Protein AF-A0A357LDL5-F1 (afdb_monomer_lite)

Secondary structure (DSSP, 8-state):
-HHHHHHHHHS-EE-TTSPEE-TTSHHHHHHHHHHHHHHIIIIIIHHHHHHHHHHHHHHHHHHHHHHHT-

pLDDT: mean 94.42, std 3.4, range [74.12, 97.75]

Radius of gyration: 22.02 Å; chains: 1; bounding box: 44×19×61 Å

Sequence (70 aa):
AWDNAKKLIEEGFTDATGKLHKKGSDAHKAAVTGDTVGDPYKDTAGPAVNPMIKITNIVALLMLAVLASL

Structure (mmCIF, N/CA/C/O backbone):
data_AF-A0A357LDL5-F1
#
_entry.id   AF-A0A357LDL5-F1
#
loop_
_atom_site.group_PDB
_atom_site.id
_atom_site.type_symbol
_atom_site.label_atom_id
_atom_site.label_alt_id
_atom_site.label_comp_id
_atom_site.label_asym_id
_atom_site.label_entity_id
_atom_site.label_seq_id
_atom_site.pdbx_PDB_ins_code
_atom_site.Cartn_x
_atom_site.Cartn_y
_atom_site.Cartn_z
_atom_site.occupancy
_atom_site.B_iso_or_equiv
_atom_site.auth_seq_id
_atom_site.auth_comp_id
_atom_site.auth_asym_id
_atom_site.auth_atom_id
_atom_site.pdbx_PDB_model_num
ATOM 1 N N . ALA A 1 1 ? 0.248 8.143 5.669 1.00 92.12 1 ALA A N 1
ATOM 2 C CA . ALA A 1 1 ? -0.744 8.947 6.418 1.00 92.12 1 ALA A CA 1
ATOM 3 C C . ALA A 1 1 ? -1.873 8.069 6.951 1.00 92.12 1 ALA A C 1
ATOM 5 O O . ALA A 1 1 ? -2.042 8.025 8.162 1.00 92.12 1 ALA A O 1
ATOM 6 N N . TRP A 1 2 ? -2.586 7.335 6.088 1.00 93.31 2 TRP A N 1
ATOM 7 C CA . TRP A 1 2 ? -3.675 6.446 6.518 1.00 93.31 2 TRP A CA 1
ATOM 8 C C . TRP A 1 2 ? -3.249 5.358 7.517 1.00 93.31 2 TRP A C 1
ATOM 10 O O . TRP A 1 2 ? -3.943 5.192 8.515 1.00 93.31 2 TRP A O 1
ATOM 20 N N . ASP A 1 3 ? -2.070 4.742 7.359 1.00 94.62 3 ASP A N 1
ATOM 21 C CA . ASP A 1 3 ? -1.532 3.802 8.366 1.00 94.62 3 ASP A CA 1
ATOM 22 C C . ASP A 1 3 ? -1.404 4.427 9.763 1.00 94.62 3 ASP A C 1
ATOM 24 O O . ASP A 1 3 ? -1.828 3.850 10.761 1.00 94.62 3 ASP A O 1
ATOM 28 N N . ASN A 1 4 ? -0.876 5.652 9.840 1.00 95.62 4 ASN A N 1
ATOM 29 C CA . ASN A 1 4 ? -0.711 6.351 11.116 1.00 95.62 4 ASN A CA 1
ATOM 30 C C . ASN A 1 4 ? -2.065 6.746 11.719 1.00 95.62 4 ASN A C 1
ATOM 32 O O . ASN A 1 4 ? -2.230 6.685 12.931 1.00 95.62 4 ASN A O 1
ATOM 36 N N . ALA A 1 5 ? -3.046 7.109 10.888 1.00 94.06 5 ALA A N 1
ATOM 37 C CA . ALA A 1 5 ? -4.404 7.381 11.355 1.00 94.06 5 ALA A CA 1
ATOM 38 C C . ALA A 1 5 ? -5.084 6.116 11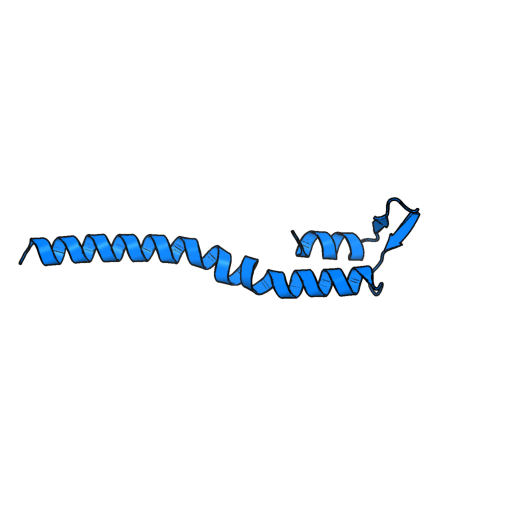.913 1.00 94.06 5 ALA A C 1
ATOM 40 O O . ALA A 1 5 ? -5.744 6.182 12.948 1.00 94.06 5 ALA A O 1
ATOM 41 N N . LYS A 1 6 ? -4.883 4.953 11.279 1.00 95.75 6 LYS A N 1
ATOM 42 C CA . LYS A 1 6 ? -5.338 3.655 11.799 1.00 95.75 6 LYS A CA 1
ATOM 43 C C . LYS A 1 6 ? -4.676 3.342 13.145 1.00 95.75 6 LYS A C 1
ATOM 45 O O . LYS A 1 6 ? -5.392 3.047 14.098 1.00 95.75 6 LYS A O 1
ATOM 50 N N . LYS A 1 7 ? -3.347 3.478 13.245 1.00 95.50 7 LYS A N 1
ATOM 51 C CA . LYS A 1 7 ? -2.584 3.242 14.487 1.00 95.50 7 LYS A CA 1
ATOM 52 C C . LYS A 1 7 ? -3.037 4.144 15.636 1.00 95.50 7 LYS A C 1
ATOM 54 O O . LYS A 1 7 ? -3.270 3.650 16.732 1.00 95.50 7 LYS A O 1
ATOM 59 N N . LEU A 1 8 ? -3.284 5.426 15.363 1.00 94.62 8 LEU A N 1
ATOM 60 C CA . LEU A 1 8 ? -3.811 6.374 16.350 1.00 94.62 8 LEU A CA 1
ATOM 61 C C . LEU A 1 8 ? -5.145 5.901 16.959 1.00 94.62 8 LEU A C 1
ATOM 63 O O . LEU A 1 8 ? -5.360 6.008 18.162 1.00 94.62 8 LEU A O 1
ATOM 67 N N . ILE A 1 9 ? -6.045 5.350 16.139 1.00 94.56 9 ILE A N 1
ATOM 68 C CA . ILE A 1 9 ? -7.329 4.811 16.616 1.00 94.56 9 ILE A CA 1
ATOM 69 C C . ILE A 1 9 ? -7.135 3.485 17.368 1.00 94.56 9 ILE A C 1
ATOM 71 O O . ILE A 1 9 ? -7.882 3.184 18.300 1.00 94.56 9 ILE A O 1
ATOM 75 N N . GLU A 1 10 ? -6.145 2.677 16.991 1.00 94.06 10 GLU A N 1
ATOM 76 C CA . GLU A 1 10 ? -5.807 1.432 17.691 1.00 94.06 10 GLU A CA 1
ATOM 77 C C . GLU A 1 10 ? -5.234 1.679 19.092 1.00 94.06 10 GLU A C 1
ATOM 79 O O . GLU A 1 10 ? -5.516 0.896 19.999 1.00 94.06 10 GLU A O 1
ATOM 84 N N . GLU A 1 11 ? -4.510 2.783 19.276 1.00 95.19 11 GLU A N 1
ATOM 85 C CA . GLU A 1 11 ? -3.953 3.240 20.558 1.00 95.19 11 GLU A CA 1
ATOM 86 C C . GLU A 1 11 ? -4.998 3.890 21.484 1.00 95.19 11 GLU A C 1
ATOM 88 O O . GLU A 1 11 ? -4.749 4.060 22.676 1.00 95.19 11 GLU A O 1
ATOM 93 N N . GLY A 1 12 ? -6.196 4.183 20.969 1.00 90.44 12 GLY A N 1
ATOM 94 C CA . GLY A 1 12 ? -7.269 4.833 21.71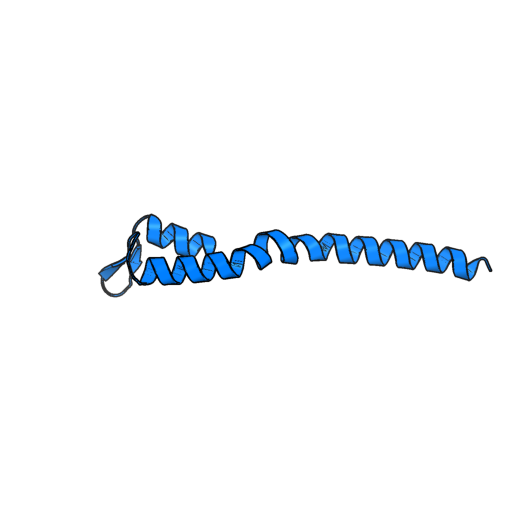5 1.00 90.44 12 GLY A CA 1
ATOM 95 C C . GLY A 1 12 ? -7.225 6.349 21.549 1.00 90.44 12 GLY A C 1
ATOM 96 O O . GLY A 1 12 ? -6.498 7.055 22.242 1.00 90.44 12 GLY A O 1
ATOM 97 N N . PHE A 1 13 ? -8.060 6.856 20.646 1.00 92.50 13 PHE A N 1
ATOM 98 C CA . PHE A 1 13 ? -8.142 8.269 20.293 1.00 92.50 13 PHE A CA 1
ATOM 99 C C . PHE A 1 13 ? -9.469 8.866 20.753 1.00 92.50 13 PHE A C 1
ATOM 101 O O . PHE A 1 13 ? -10.531 8.407 20.337 1.00 92.50 13 PHE A O 1
ATOM 108 N N . THR A 1 14 ? -9.428 9.917 21.568 1.00 93.50 14 THR A N 1
ATOM 109 C CA . THR A 1 14 ? -10.626 10.690 21.920 1.00 93.50 14 THR A CA 1
ATOM 110 C C . THR A 1 14 ? -10.770 11.858 20.957 1.00 93.50 14 THR A C 1
ATOM 112 O O . THR A 1 14 ? -9.861 12.678 20.837 1.00 93.50 14 THR A O 1
ATOM 115 N N . ASP A 1 15 ? -11.903 11.937 20.263 1.00 90.25 15 ASP A N 1
ATOM 116 C CA . ASP A 1 15 ? -12.159 13.037 19.337 1.00 90.25 15 ASP A CA 1
ATOM 117 C C . ASP A 1 15 ? -12.541 14.343 20.054 1.00 90.25 15 ASP A C 1
ATOM 119 O O . ASP A 1 15 ? -12.741 14.395 21.269 1.00 90.25 15 ASP A O 1
ATOM 123 N N . ALA A 1 16 ? -12.683 15.419 19.278 1.00 91.25 16 ALA A N 1
ATOM 124 C CA . ALA A 1 16 ? -13.052 16.740 19.786 1.00 91.25 16 ALA A CA 1
ATOM 125 C C . ALA A 1 16 ? -14.438 16.793 20.465 1.00 91.25 16 ALA A C 1
ATOM 127 O O . ALA A 1 16 ? -14.744 17.765 21.151 1.00 91.25 16 ALA A O 1
ATOM 128 N N . THR A 1 17 ? -15.274 15.767 20.285 1.00 90.81 17 THR A N 1
ATOM 129 C CA . THR A 1 17 ? -16.590 15.643 20.930 1.00 90.81 17 THR A CA 1
ATOM 130 C C . THR A 1 17 ? -16.538 14.832 22.228 1.00 90.81 17 THR A C 1
ATOM 132 O O . TH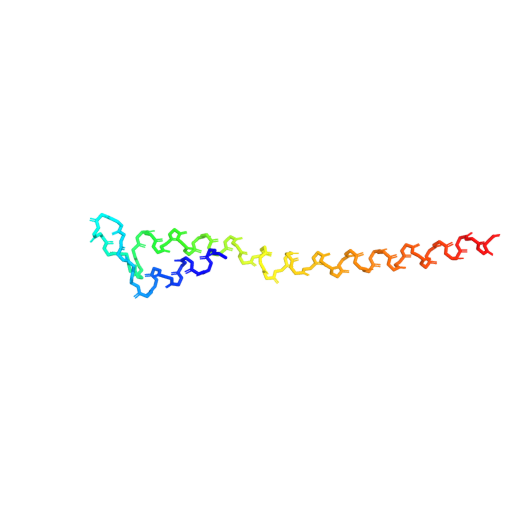R A 1 17 ? -17.561 14.651 22.883 1.00 90.81 17 THR A O 1
ATOM 135 N N . GLY A 1 18 ? -15.353 14.352 22.622 1.00 89.88 18 GLY A N 1
ATOM 136 C CA . GLY A 1 18 ? -15.155 13.516 23.804 1.00 89.88 18 GLY A CA 1
ATOM 137 C C . GLY A 1 18 ? -15.436 12.030 23.563 1.00 89.88 18 GLY A C 1
ATOM 138 O O . GLY A 1 18 ? -15.445 11.250 24.517 1.00 89.88 18 GLY A O 1
ATOM 139 N N . LYS A 1 19 ? -15.662 11.602 22.314 1.00 91.06 19 LYS A N 1
ATOM 140 C CA . LYS A 1 19 ? -15.920 10.196 21.993 1.00 91.06 19 LYS A CA 1
ATOM 141 C C . LYS A 1 19 ? -14.606 9.438 21.848 1.00 91.06 19 LYS A C 1
ATOM 143 O O . LYS A 1 19 ? -13.761 9.784 21.025 1.00 91.06 19 LYS A O 1
ATOM 148 N N . LEU A 1 20 ? -14.473 8.357 22.615 1.00 92.44 20 LEU A N 1
ATOM 149 C CA . LEU A 1 20 ? -13.349 7.434 22.505 1.00 92.44 20 LEU A CA 1
ATOM 150 C C . LEU A 1 20 ? -13.529 6.509 21.295 1.00 92.44 20 LEU A C 1
ATOM 152 O O . LEU A 1 20 ? -14.433 5.668 21.250 1.00 92.44 20 LEU A O 1
ATOM 156 N N . HIS A 1 21 ? -12.615 6.621 20.343 1.00 92.69 21 HIS A N 1
ATOM 157 C CA . HIS A 1 21 ? -12.427 5.697 19.239 1.00 92.69 21 HIS A CA 1
ATOM 158 C C . HIS A 1 21 ? -11.328 4.714 19.605 1.00 92.69 21 HIS A C 1
ATOM 160 O O . HIS A 1 21 ? -10.222 5.097 19.968 1.00 92.69 21 HIS A O 1
ATOM 166 N N . LYS A 1 22 ? -11.649 3.430 19.514 1.00 93.88 22 LYS A N 1
ATOM 167 C CA . LYS A 1 22 ? -10.736 2.335 19.828 1.00 93.88 22 LYS A CA 1
ATOM 168 C C . LYS A 1 22 ? -10.851 1.245 18.779 1.00 93.88 22 LYS A C 1
ATOM 170 O O . LYS A 1 22 ? -11.795 1.238 17.984 1.00 93.88 22 LYS A O 1
ATOM 175 N N . LYS A 1 23 ? -9.942 0.278 18.833 1.00 94.50 23 LYS A N 1
ATOM 176 C CA . LYS A 1 23 ? -9.990 -0.929 18.005 1.00 94.50 23 LYS A CA 1
ATOM 177 C C . LYS A 1 23 ? -11.389 -1.568 18.005 1.00 94.50 23 LYS A C 1
ATOM 179 O O . LYS A 1 23 ? -11.992 -1.770 19.060 1.00 94.50 23 LYS A O 1
ATOM 184 N N . GLY A 1 24 ? -11.899 -1.874 16.814 1.00 92.31 24 GLY A N 1
ATOM 185 C CA . GLY A 1 24 ? -13.229 -2.448 16.598 1.00 92.31 24 GLY A CA 1
ATOM 186 C C . GLY A 1 24 ? -14.377 -1.437 16.476 1.00 92.31 24 GLY A C 1
ATOM 187 O O . GLY A 1 24 ? -15.486 -1.850 16.140 1.00 92.31 24 GLY A O 1
ATOM 188 N N . SER A 1 25 ? -14.139 -0.138 16.701 1.00 93.25 25 SER A N 1
ATOM 189 C CA . SER A 1 25 ? -15.131 0.910 16.422 1.00 93.25 25 SER A CA 1
ATOM 190 C C . SER A 1 25 ? -15.366 1.087 14.916 1.00 93.25 25 SER A C 1
ATOM 192 O O . SER A 1 25 ? -14.561 0.659 14.086 1.00 93.25 25 SER A O 1
ATOM 194 N N . ASP A 1 26 ? -16.445 1.774 14.540 1.00 94.56 26 ASP A N 1
ATOM 195 C CA . ASP A 1 26 ? -16.701 2.084 13.127 1.00 94.56 26 ASP A CA 1
ATOM 196 C C . ASP A 1 26 ? -15.619 2.996 12.528 1.00 94.56 26 ASP A C 1
ATOM 198 O O . ASP A 1 26 ? -15.224 2.816 11.376 1.00 94.56 26 ASP A O 1
ATOM 202 N N . ALA A 1 27 ? -15.058 3.906 13.334 1.00 92.69 27 ALA A N 1
ATOM 203 C CA . ALA A 1 27 ? -13.917 4.724 12.929 1.00 92.69 27 ALA A CA 1
ATOM 204 C C . ALA A 1 27 ? -12.667 3.869 12.662 1.00 92.69 27 ALA A C 1
ATOM 206 O O . ALA A 1 27 ? -11.948 4.117 11.695 1.00 92.69 27 ALA A O 1
ATOM 207 N N . HIS A 1 28 ? -12.432 2.823 13.465 1.00 95.88 28 HIS A N 1
ATOM 208 C CA . HIS A 1 28 ? -11.332 1.882 13.234 1.00 95.88 28 HIS A CA 1
ATOM 209 C C . HIS A 1 28 ? -11.513 1.131 11.913 1.00 95.88 28 HIS A C 1
ATOM 211 O O . HIS A 1 28 ? -10.585 1.093 11.113 1.00 95.88 28 HIS A O 1
ATOM 217 N N . LYS A 1 29 ? -12.713 0.612 11.625 1.00 95.75 29 LYS A N 1
ATOM 218 C CA . LYS A 1 29 ? -13.002 -0.078 10.352 1.00 95.75 29 LYS A CA 1
ATOM 219 C C . LYS A 1 29 ? -12.806 0.831 9.133 1.00 95.75 29 LYS A C 1
ATOM 221 O O . LYS A 1 29 ? -12.243 0.400 8.125 1.00 95.75 29 LYS A O 1
ATOM 226 N N . ALA A 1 30 ? -13.231 2.091 9.230 1.00 95.31 30 ALA A N 1
ATOM 227 C CA . ALA A 1 30 ? -13.015 3.076 8.174 1.00 95.31 30 ALA A CA 1
ATOM 228 C C . ALA A 1 30 ? -11.518 3.364 7.962 1.00 95.31 30 ALA A C 1
ATOM 230 O O . ALA A 1 30 ? -11.047 3.378 6.825 1.00 95.31 30 ALA A O 1
ATOM 231 N N . ALA A 1 31 ? -10.749 3.522 9.043 1.00 95.56 31 ALA A N 1
ATOM 232 C CA . ALA A 1 31 ? -9.307 3.747 8.963 1.00 95.56 31 ALA A CA 1
ATOM 233 C C . ALA A 1 31 ? -8.540 2.530 8.422 1.00 95.56 31 ALA A C 1
ATOM 235 O O . ALA A 1 31 ? -7.610 2.706 7.640 1.00 95.56 31 ALA A O 1
ATOM 236 N N . VAL A 1 32 ? -8.963 1.308 8.768 1.00 97.12 32 VAL A N 1
ATOM 237 C CA . VAL A 1 32 ? -8.434 0.067 8.176 1.00 97.12 32 VAL A CA 1
ATOM 238 C C . VAL A 1 32 ? -8.663 0.060 6.668 1.00 97.12 32 VAL A C 1
ATOM 240 O O . VAL A 1 32 ? -7.726 -0.185 5.921 1.00 97.12 32 VAL A O 1
ATOM 243 N N . THR A 1 33 ? -9.870 0.407 6.212 1.00 97.06 33 THR A N 1
ATOM 244 C CA . THR A 1 33 ? -10.172 0.4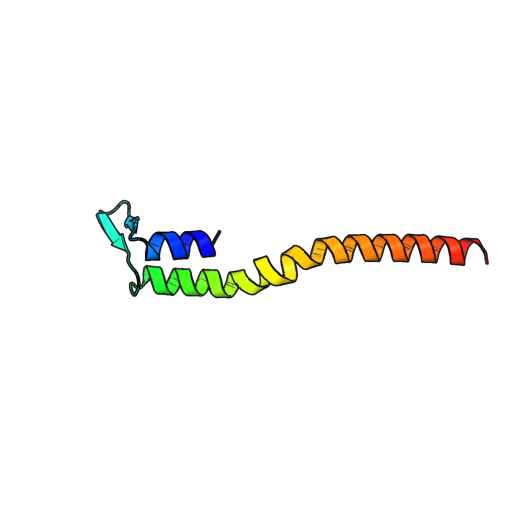86 4.773 1.00 97.06 33 THR A CA 1
ATOM 245 C C . THR A 1 33 ? -9.268 1.503 4.069 1.00 97.06 33 THR A C 1
ATOM 247 O O . THR A 1 33 ? -8.718 1.209 3.011 1.00 97.06 33 THR A O 1
ATOM 250 N N . GLY A 1 34 ? -9.068 2.681 4.669 1.00 96.31 34 GLY A N 1
ATOM 251 C CA . GLY A 1 34 ? -8.162 3.700 4.133 1.00 96.31 34 GLY A CA 1
ATOM 252 C C . GLY A 1 34 ? -6.704 3.238 4.059 1.00 96.31 34 GLY A C 1
ATOM 253 O O . GLY A 1 34 ? -6.021 3.527 3.080 1.00 96.31 34 GLY A O 1
ATOM 254 N N . ASP A 1 35 ? -6.227 2.497 5.059 1.00 96.94 35 ASP A N 1
ATOM 255 C CA . ASP A 1 35 ? -4.875 1.938 5.042 1.00 96.94 35 ASP A CA 1
ATOM 256 C C . ASP A 1 35 ? -4.719 0.837 3.987 1.00 96.94 35 ASP A C 1
ATOM 258 O O . ASP A 1 35 ? -3.795 0.908 3.187 1.00 96.94 35 ASP A O 1
ATOM 262 N N . THR A 1 36 ? -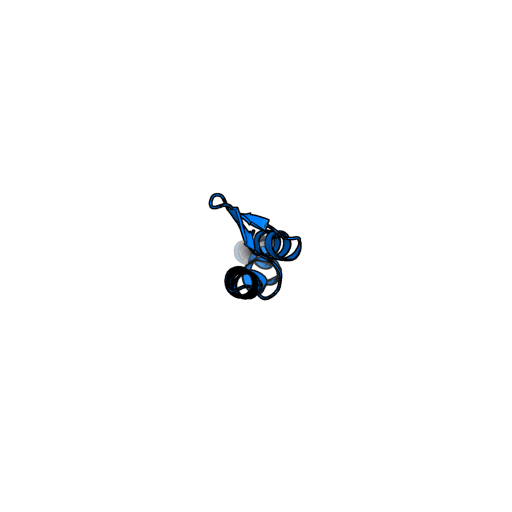5.686 -0.080 3.870 1.00 96.38 36 THR A N 1
ATOM 263 C CA . THR A 1 36 ? -5.681 -1.129 2.833 1.00 96.38 36 THR A CA 1
ATOM 264 C C . THR A 1 36 ? -5.687 -0.549 1.419 1.00 96.38 36 THR A C 1
ATOM 266 O O . THR A 1 36 ? -5.004 -1.061 0.536 1.00 96.38 36 THR A O 1
ATOM 269 N N . VAL A 1 37 ? -6.429 0.539 1.186 1.00 95.75 37 VAL A N 1
ATOM 270 C CA . VAL A 1 37 ? -6.367 1.264 -0.093 1.00 95.75 37 VAL A CA 1
ATOM 271 C C . VAL A 1 37 ? -5.002 1.927 -0.277 1.00 95.75 37 VAL A C 1
ATOM 273 O O . VAL A 1 37 ? -4.501 1.977 -1.394 1.00 95.75 37 VAL A O 1
ATOM 276 N N . GLY A 1 38 ? -4.391 2.433 0.795 1.00 96.19 38 GLY A N 1
ATOM 277 C CA . GLY A 1 38 ? -3.092 3.100 0.770 1.00 96.19 38 GLY A CA 1
ATOM 278 C C . GLY A 1 38 ? -1.886 2.174 0.592 1.00 96.19 38 GLY A C 1
ATOM 279 O O . GLY A 1 38 ? -0.875 2.638 0.063 1.00 96.19 38 GLY A O 1
ATOM 280 N N . ASP A 1 39 ? -1.976 0.903 0.994 1.00 96.75 39 ASP A N 1
ATOM 281 C CA . ASP A 1 39 ? -0.858 -0.053 0.982 1.00 96.75 39 ASP A CA 1
ATOM 282 C C . ASP A 1 39 ? -0.234 -0.220 -0.419 1.00 96.75 39 ASP A C 1
ATOM 284 O O . ASP A 1 39 ? 0.970 0.015 -0.568 1.00 96.75 39 ASP A O 1
ATOM 288 N N . PRO A 1 40 ? -1.004 -0.479 -1.500 1.00 96.94 40 PRO A N 1
ATOM 289 C CA . PRO A 1 40 ? -0.426 -0.563 -2.842 1.00 96.94 40 PRO A CA 1
ATOM 290 C C . PRO A 1 40 ? 0.246 0.740 -3.292 1.00 96.94 40 PRO A C 1
ATOM 292 O O . PRO A 1 40 ? 1.255 0.706 -3.997 1.00 96.94 40 PRO A O 1
ATOM 295 N N . TYR A 1 41 ? -0.280 1.899 -2.885 1.00 93.44 41 TYR A N 1
ATOM 296 C CA . TYR A 1 41 ? 0.282 3.193 -3.273 1.00 93.44 41 TYR A CA 1
ATOM 297 C C . TYR A 1 41 ? 1.575 3.512 -2.528 1.00 93.44 41 TYR A C 1
ATOM 299 O O . TYR A 1 41 ? 2.519 3.991 -3.153 1.00 93.44 41 TYR A O 1
ATOM 307 N N . LYS A 1 42 ? 1.634 3.271 -1.214 1.00 93.56 42 LYS A N 1
ATOM 308 C CA . LYS A 1 42 ? 2.796 3.641 -0.394 1.00 93.56 42 LYS A CA 1
ATOM 309 C C . LYS A 1 42 ? 3.926 2.608 -0.461 1.00 93.56 42 LYS A C 1
ATOM 311 O O . LYS A 1 42 ? 5.079 3.018 -0.400 1.00 93.56 42 LYS A O 1
ATOM 316 N N . ASP A 1 43 ? 3.613 1.321 -0.633 1.00 94.25 43 ASP A N 1
ATOM 317 C CA . ASP A 1 43 ? 4.611 0.243 -0.546 1.00 94.25 43 ASP A CA 1
ATOM 318 C C . ASP A 1 43 ? 5.014 -0.321 -1.913 1.00 94.25 43 ASP A C 1
ATOM 320 O O . ASP A 1 43 ? 6.112 -0.851 -2.061 1.00 94.25 43 ASP A O 1
ATOM 324 N N . THR A 1 44 ? 4.155 -0.197 -2.933 1.00 92.94 44 THR A N 1
ATOM 325 C CA . THR A 1 44 ? 4.424 -0.752 -4.271 1.00 92.94 44 THR A CA 1
ATOM 326 C C . THR A 1 44 ? 4.597 0.344 -5.316 1.00 92.94 44 THR A C 1
ATOM 328 O O . THR A 1 44 ? 5.708 0.590 -5.783 1.00 92.94 44 THR A O 1
ATOM 331 N N . ALA A 1 45 ? 3.515 1.030 -5.688 1.00 94.12 45 ALA A N 1
ATOM 332 C CA . ALA A 1 45 ? 3.519 1.950 -6.821 1.00 94.12 45 ALA A CA 1
ATOM 333 C C . ALA A 1 45 ? 4.382 3.191 -6.556 1.00 94.12 45 ALA A C 1
ATOM 335 O O . ALA A 1 45 ? 5.227 3.534 -7.378 1.00 94.12 45 ALA A O 1
ATOM 336 N N . GLY A 1 46 ? 4.216 3.839 -5.401 1.00 94.94 46 GLY A N 1
ATOM 337 C CA . GLY A 1 46 ? 4.947 5.054 -5.038 1.00 94.94 46 GLY A CA 1
ATOM 338 C C . GLY A 1 46 ? 6.467 4.864 -5.069 1.00 94.94 46 GLY A C 1
ATOM 339 O O . GLY A 1 46 ? 7.140 5.564 -5.832 1.00 94.94 46 GLY A O 1
ATOM 340 N N . PRO A 1 47 ? 7.027 3.895 -4.318 1.00 95.69 47 PRO A N 1
ATOM 341 C CA . PRO A 1 47 ? 8.460 3.619 -4.345 1.00 95.69 47 PRO A CA 1
ATOM 342 C C . PRO A 1 47 ? 8.977 3.187 -5.724 1.00 95.69 47 PRO A C 1
ATOM 344 O O . PRO A 1 47 ? 10.112 3.521 -6.064 1.00 95.69 47 PRO A O 1
ATOM 347 N N . ALA A 1 48 ? 8.163 2.499 -6.539 1.00 95.62 48 ALA A N 1
ATOM 348 C CA . ALA A 1 48 ? 8.554 2.007 -7.864 1.00 95.62 48 ALA A CA 1
ATOM 349 C C . ALA A 1 48 ? 8.693 3.103 -8.938 1.00 95.62 48 ALA A C 1
ATOM 351 O O . ALA A 1 48 ? 9.433 2.920 -9.907 1.00 95.62 48 ALA A O 1
ATOM 352 N N . VAL A 1 49 ? 8.047 4.263 -8.778 1.00 96.81 49 VAL A N 1
ATOM 353 C CA . VAL A 1 49 ? 8.124 5.355 -9.768 1.00 96.81 49 VAL A CA 1
ATOM 354 C C . VAL A 1 49 ? 9.537 5.945 -9.869 1.00 96.81 49 VAL A C 1
ATOM 356 O O . VAL A 1 49 ? 10.021 6.216 -10.966 1.00 96.81 49 VAL A O 1
ATOM 359 N N . ASN A 1 50 ? 10.247 6.098 -8.750 1.00 94.88 50 ASN A N 1
ATOM 360 C CA . ASN A 1 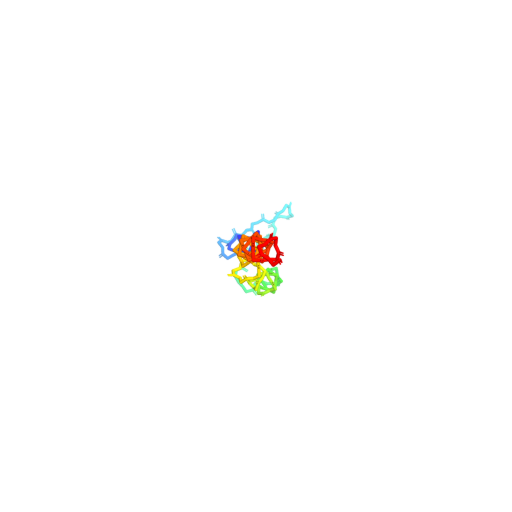50 ? 11.604 6.657 -8.746 1.00 94.88 50 ASN A CA 1
ATOM 361 C C . ASN A 1 50 ? 12.623 5.825 -9.563 1.00 94.88 50 ASN A C 1
ATOM 363 O O . ASN A 1 50 ? 13.291 6.390 -10.433 1.00 94.88 50 ASN A O 1
ATOM 367 N N . PRO A 1 51 ? 12.770 4.502 -9.348 1.00 96.38 51 PRO A N 1
ATOM 368 C CA . PRO A 1 51 ? 13.647 3.686 -10.178 1.00 96.38 51 PRO A CA 1
ATOM 369 C C . PRO A 1 51 ? 13.153 3.587 -11.626 1.00 96.38 51 PRO A C 1
ATOM 371 O O . PRO A 1 51 ? 13.988 3.625 -12.526 1.00 96.38 51 PRO A O 1
ATOM 374 N N . MET A 1 52 ? 11.838 3.543 -11.877 1.00 96.88 52 MET A N 1
ATOM 375 C CA . MET A 1 52 ? 11.293 3.544 -13.243 1.00 96.88 52 MET A CA 1
ATOM 376 C C . MET A 1 52 ? 11.799 4.750 -14.048 1.00 96.88 52 MET A C 1
ATOM 378 O O . MET A 1 52 ? 12.324 4.577 -15.150 1.00 96.88 52 MET A O 1
ATOM 382 N N . ILE A 1 53 ? 11.709 5.960 -13.486 1.00 97.62 53 ILE A N 1
ATOM 383 C CA . ILE A 1 53 ? 12.181 7.189 -14.142 1.00 97.62 53 ILE A CA 1
ATOM 384 C C . ILE A 1 53 ? 13.693 7.126 -14.387 1.00 97.62 53 ILE A C 1
ATOM 386 O O . ILE A 1 53 ? 14.158 7.409 -15.491 1.00 97.62 53 ILE A O 1
ATOM 390 N N . LYS A 1 54 ? 14.475 6.718 -13.379 1.00 96.50 54 LYS A N 1
ATOM 391 C CA . LYS A 1 54 ? 15.940 6.637 -13.496 1.00 96.50 54 LYS A CA 1
ATOM 392 C C . LYS A 1 54 ? 16.380 5.677 -14.597 1.00 96.50 54 LYS A C 1
ATOM 394 O O . LYS A 1 54 ? 17.225 6.036 -15.411 1.00 96.50 54 LYS A O 1
ATOM 399 N N . ILE A 1 55 ? 15.801 4.480 -14.635 1.00 97.31 55 ILE A N 1
ATOM 400 C CA . ILE A 1 55 ? 16.144 3.467 -15.636 1.00 97.31 55 ILE A CA 1
ATOM 401 C C . ILE A 1 55 ? 15.705 3.916 -17.029 1.00 97.31 55 ILE A C 1
ATOM 403 O O . ILE A 1 55 ? 16.493 3.808 -17.965 1.00 97.31 55 ILE A O 1
ATOM 407 N N . THR A 1 56 ? 14.508 4.494 -17.163 1.00 97.75 56 THR A N 1
ATOM 408 C CA . THR A 1 56 ? 14.027 5.027 -18.448 1.00 97.75 56 THR A CA 1
ATOM 409 C C . THR A 1 56 ? 14.982 6.089 -18.999 1.00 97.75 56 THR A C 1
ATOM 411 O O . THR A 1 56 ? 15.355 6.026 -20.168 1.00 97.75 56 THR A O 1
ATOM 414 N N . ASN A 1 57 ? 15.460 7.008 -18.152 1.00 97.69 57 ASN A N 1
ATOM 415 C CA . ASN A 1 57 ? 16.430 8.028 -18.557 1.00 97.69 57 ASN A CA 1
ATOM 416 C C . ASN A 1 57 ? 17.773 7.421 -18.990 1.00 97.69 57 ASN A C 1
ATOM 418 O O . ASN A 1 57 ? 18.338 7.844 -19.995 1.00 97.69 57 ASN A O 1
ATOM 422 N N . ILE A 1 58 ? 18.279 6.417 -18.266 1.00 97.75 58 ILE A N 1
ATOM 423 C CA . ILE A 1 58 ? 19.525 5.725 -18.633 1.00 97.75 58 ILE A CA 1
ATOM 424 C C . ILE A 1 58 ? 19.370 5.033 -19.989 1.00 97.75 58 ILE A C 1
ATOM 426 O O . ILE A 1 58 ? 20.212 5.212 -20.865 1.00 97.75 58 ILE A O 1
ATOM 430 N N . VAL A 1 59 ? 18.282 4.284 -20.188 1.00 97.25 59 VAL A N 1
ATOM 431 C CA . VAL A 1 59 ? 18.006 3.603 -21.460 1.00 97.25 59 VAL A CA 1
ATOM 432 C C . VAL A 1 59 ? 17.908 4.615 -22.602 1.00 97.25 59 VAL A C 1
ATOM 434 O O . VAL A 1 59 ? 18.506 4.389 -23.648 1.00 97.25 59 VAL A O 1
ATOM 437 N N . ALA A 1 60 ? 17.239 5.753 -22.402 1.00 97.25 60 ALA A N 1
ATOM 438 C CA . ALA A 1 60 ? 17.141 6.802 -23.417 1.00 97.25 60 ALA A CA 1
ATOM 439 C C . ALA A 1 60 ? 18.517 7.359 -23.828 1.00 97.25 60 ALA A C 1
ATOM 441 O O . ALA A 1 60 ? 18.784 7.511 -25.019 1.00 97.25 60 ALA A O 1
ATOM 442 N N . LEU A 1 61 ? 19.411 7.611 -22.865 1.00 96.88 61 LEU A N 1
ATOM 443 C CA . LEU A 1 61 ? 20.770 8.087 -23.150 1.00 96.88 61 LEU A CA 1
ATOM 444 C C . LEU A 1 61 ? 21.611 7.040 -23.891 1.00 96.88 61 LEU A C 1
ATOM 446 O O . LEU A 1 61 ? 22.333 7.384 -24.825 1.00 96.88 61 LEU A O 1
ATOM 450 N N . LEU A 1 62 ? 21.497 5.765 -23.511 1.00 96.31 62 LEU A N 1
ATOM 451 C CA . LEU A 1 62 ? 22.186 4.673 -24.202 1.00 96.31 62 LEU A CA 1
ATOM 452 C C . LEU A 1 62 ? 21.680 4.516 -25.642 1.00 96.31 62 LEU A C 1
ATOM 454 O O . LEU A 1 62 ? 22.483 4.394 -26.564 1.00 96.31 62 LEU A O 1
ATOM 458 N N . MET A 1 63 ? 20.362 4.585 -25.848 1.00 96.88 63 MET A N 1
ATOM 459 C CA . MET A 1 63 ? 19.750 4.539 -27.179 1.00 96.88 63 MET A CA 1
ATOM 460 C C . MET A 1 63 ? 20.199 5.715 -28.050 1.00 96.88 63 MET A C 1
ATOM 462 O O . MET A 1 63 ? 20.512 5.515 -29.221 1.00 96.88 63 MET A O 1
ATOM 466 N N . LEU A 1 64 ? 20.285 6.925 -27.487 1.00 96.88 64 LEU A N 1
ATOM 467 C CA . LEU A 1 64 ? 20.790 8.100 -28.199 1.00 96.88 64 LEU A CA 1
ATOM 468 C C . LEU A 1 64 ? 22.233 7.896 -28.682 1.00 96.88 64 LEU A C 1
ATOM 470 O O . LEU A 1 64 ? 22.529 8.203 -29.832 1.00 96.88 64 LEU A O 1
ATOM 474 N N . ALA A 1 65 ? 23.116 7.358 -27.836 1.00 95.44 65 ALA A N 1
ATOM 475 C CA . ALA A 1 65 ? 24.507 7.096 -28.207 1.00 95.44 65 ALA A CA 1
ATOM 476 C C . ALA A 1 65 ? 24.624 6.077 -29.353 1.00 95.44 65 ALA A C 1
ATOM 478 O O . ALA A 1 65 ? 25.406 6.277 -30.282 1.00 95.44 65 ALA A O 1
ATOM 479 N N . VAL A 1 66 ? 23.819 5.010 -29.318 1.00 95.81 66 VAL A N 1
ATOM 480 C CA . VAL A 1 66 ? 23.764 4.025 -30.408 1.00 95.81 66 VAL A CA 1
ATOM 481 C C . VAL A 1 66 ? 23.267 4.679 -31.696 1.00 95.81 66 VAL A C 1
ATOM 483 O O . VAL A 1 66 ? 23.929 4.569 -32.718 1.00 95.81 66 VAL A O 1
ATOM 486 N N . LEU A 1 67 ? 22.156 5.416 -31.658 1.00 95.12 67 LEU A N 1
ATOM 487 C CA . LEU A 1 67 ? 21.589 6.040 -32.859 1.00 95.12 67 LEU A CA 1
ATOM 488 C C . LEU A 1 67 ? 22.488 7.127 -33.456 1.00 95.12 67 LEU A C 1
ATOM 490 O O . LEU A 1 67 ? 22.521 7.270 -34.669 1.00 95.12 67 LEU A O 1
ATOM 494 N N . ALA A 1 68 ? 23.218 7.876 -32.629 1.00 91.06 68 ALA A N 1
ATOM 495 C CA . ALA A 1 68 ? 24.161 8.894 -33.090 1.00 91.06 68 ALA A CA 1
ATOM 496 C C . ALA A 1 68 ? 25.460 8.311 -33.678 1.00 91.06 68 ALA A C 1
ATOM 498 O O . ALA A 1 68 ? 26.238 9.055 -34.269 1.00 91.06 68 ALA A O 1
ATOM 499 N N . SER A 1 69 ? 25.722 7.017 -33.467 1.00 84.62 69 SER A N 1
ATOM 500 C CA . SER A 1 69 ? 26.886 6.317 -34.028 1.00 84.62 69 SER A CA 1
ATOM 501 C C . SER A 1 69 ? 26.574 5.501 -35.290 1.00 84.62 69 SER A C 1
ATOM 503 O O . SER A 1 69 ? 27.505 4.949 -35.877 1.00 84.62 69 SER A O 1
ATOM 505 N N . LEU A 1 70 ? 25.302 5.449 -35.712 1.00 74.12 70 LEU A N 1
ATOM 506 C CA . LEU A 1 70 ? 24.894 5.033 -37.061 1.00 74.12 70 LEU A CA 1
ATOM 507 C C . LEU A 1 70 ? 25.058 6.184 -38.062 1.00 74.12 70 LEU A C 1
ATOM 509 O O . LEU A 1 70 ? 25.418 5.875 -39.220 1.00 74.12 70 LEU A O 1
#

Foldseek 3Di:
DLVVQLVCLCVWDQDPVRDIRHPPDPSNVVSVVVVVVCCCVPPPVVVVVVVVVVVVVVVVVVVVVVVVVD